Protein AF-A0A183C3D3-F1 (afdb_monomer)

Sequence (83 aa):
MLLQTFRRIIHSPELISELLAKFSIPKQRIVIDFSSPNIAKTFHMGHLRSTVCGDFLQRIYRLAGHEVNFVVCCGEWSSRGGD

pLDDT: mean 74.22, std 12.27, range [40.25, 91.88]

Structure (mmCIF, N/CA/C/O backbone):
data_AF-A0A183C3D3-F1
#
_entry.id   AF-A0A183C3D3-F1
#
loop_
_atom_site.group_PDB
_atom_site.id
_atom_site.type_symbol
_atom_site.label_atom_id
_atom_site.label_alt_id
_atom_site.label_comp_id
_atom_site.label_asym_id
_atom_site.label_entity_id
_atom_site.label_seq_id
_atom_site.pdbx_PDB_ins_code
_atom_site.Cartn_x
_atom_site.Cartn_y
_atom_site.Cartn_z
_atom_site.occupancy
_atom_site.B_iso_or_equiv
_atom_site.auth_seq_id
_atom_site.auth_comp_id
_atom_site.auth_asym_id
_atom_site.auth_atom_id
_atom_site.pdbx_PDB_model_num
ATOM 1 N N . MET A 1 1 ? 10.187 -14.396 24.463 1.00 62.94 1 MET A N 1
ATOM 2 C CA . MET A 1 1 ? 9.031 -13.470 24.481 1.00 62.94 1 MET A CA 1
ATOM 3 C C . MET A 1 1 ? 8.800 -12.807 23.117 1.00 62.94 1 MET A C 1
ATOM 5 O O . MET A 1 1 ? 7.729 -12.991 22.565 1.00 62.94 1 MET A O 1
ATOM 9 N N . LEU A 1 2 ? 9.805 -12.162 22.506 1.00 66.69 2 LEU A N 1
ATOM 10 C CA . LEU A 1 2 ? 9.696 -11.493 21.190 1.00 66.69 2 LEU A CA 1
ATOM 11 C C . LEU A 1 2 ? 9.257 -12.402 20.019 1.00 66.69 2 LEU A C 1
ATOM 13 O O . LEU A 1 2 ? 8.382 -12.030 19.244 1.00 66.69 2 LEU A O 1
ATOM 17 N N . LEU A 1 3 ? 9.805 -13.620 19.928 1.00 71.25 3 LEU A N 1
ATOM 18 C CA . LEU A 1 3 ? 9.441 -14.605 18.893 1.00 71.25 3 LEU A CA 1
ATOM 19 C C . LEU A 1 3 ? 7.986 -15.089 18.996 1.00 71.25 3 LEU A C 1
ATOM 21 O O . LEU A 1 3 ? 7.340 -15.329 17.981 1.00 71.25 3 LEU A O 1
ATOM 25 N N . GLN A 1 4 ? 7.462 -15.208 20.219 1.00 72.75 4 GLN A N 1
ATOM 26 C CA . GLN A 1 4 ? 6.073 -15.610 20.471 1.00 72.75 4 GLN A CA 1
ATOM 27 C C . GLN A 1 4 ? 5.110 -14.502 20.023 1.00 72.75 4 GLN A C 1
ATOM 29 O O . GLN A 1 4 ? 4.116 -14.779 19.357 1.00 72.75 4 GLN A O 1
ATOM 34 N N . THR A 1 5 ? 5.451 -13.240 20.303 1.00 67.06 5 THR A N 1
ATOM 35 C CA . THR A 1 5 ? 4.695 -12.072 19.830 1.00 67.06 5 THR A CA 1
ATOM 36 C C . THR A 1 5 ? 4.705 -11.975 18.306 1.00 67.06 5 THR A C 1
ATOM 38 O O . THR A 1 5 ? 3.648 -11.812 17.705 1.00 67.06 5 THR A O 1
ATOM 41 N N . PHE A 1 6 ? 5.866 -12.153 17.665 1.00 67.81 6 PHE A N 1
ATOM 42 C CA . PHE A 1 6 ? 5.971 -12.155 16.202 1.00 67.81 6 PHE A CA 1
ATOM 43 C C . PHE A 1 6 ? 5.130 -13.261 15.570 1.00 67.81 6 PHE A C 1
ATOM 45 O O . PHE A 1 6 ? 4.367 -13.012 14.642 1.00 67.81 6 PHE A O 1
ATOM 52 N N . ARG A 1 7 ? 5.212 -14.479 16.115 1.00 71.25 7 ARG A N 1
ATOM 53 C CA . ARG A 1 7 ? 4.416 -15.613 15.642 1.00 71.25 7 ARG A CA 1
ATOM 54 C C . ARG A 1 7 ? 2.920 -15.336 15.768 1.00 71.25 7 ARG A C 1
ATOM 56 O O . ARG A 1 7 ? 2.179 -15.667 14.850 1.00 71.25 7 ARG A O 1
ATOM 63 N N . ARG A 1 8 ? 2.494 -14.685 16.853 1.00 72.94 8 A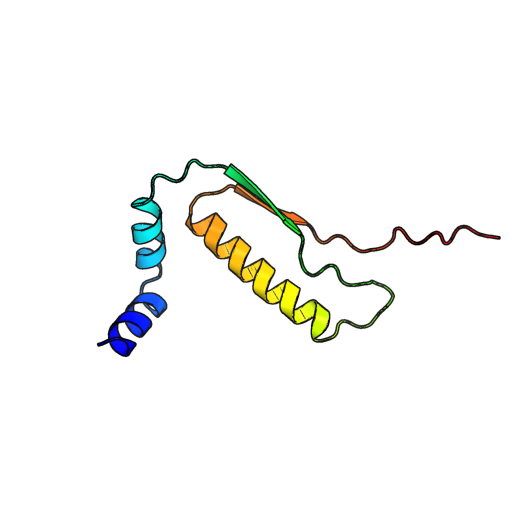RG A N 1
ATOM 64 C CA . ARG A 1 8 ? 1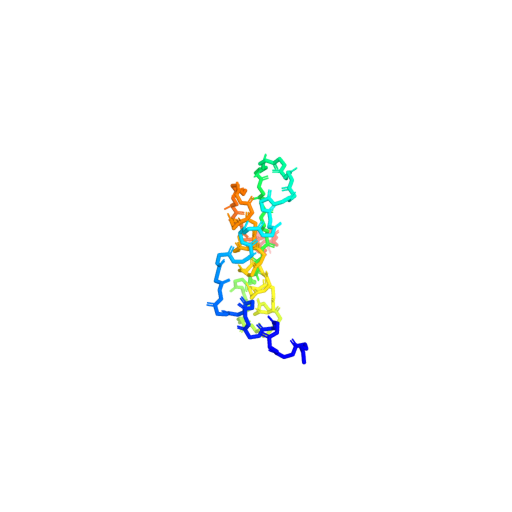.100 -14.286 17.072 1.00 72.94 8 ARG A CA 1
ATOM 65 C C . ARG A 1 8 ? 0.639 -13.206 16.091 1.00 72.94 8 ARG A C 1
ATOM 67 O O . ARG A 1 8 ? -0.460 -13.312 15.577 1.00 72.94 8 ARG A O 1
ATOM 74 N N . ILE A 1 9 ? 1.487 -12.230 15.766 1.00 70.19 9 ILE A N 1
ATOM 75 C CA . ILE A 1 9 ? 1.196 -11.224 14.727 1.00 70.19 9 ILE A CA 1
ATOM 76 C C . ILE A 1 9 ? 1.043 -11.886 13.351 1.00 70.19 9 ILE A C 1
ATOM 78 O O . ILE A 1 9 ? 0.126 -11.553 12.612 1.00 70.19 9 ILE A O 1
ATOM 82 N N . ILE A 1 10 ? 1.913 -12.847 13.018 1.00 72.88 10 ILE A N 1
ATOM 83 C CA . ILE A 1 10 ? 1.881 -13.535 11.715 1.00 72.88 10 ILE A CA 1
ATOM 84 C C . ILE A 1 10 ? 0.631 -14.421 11.573 1.00 72.88 10 ILE A C 1
ATOM 86 O O . ILE A 1 10 ? 0.094 -14.539 10.478 1.00 72.88 10 ILE A O 1
ATOM 90 N N . HIS A 1 11 ? 0.172 -15.053 12.659 1.00 75.81 11 HIS A N 1
ATOM 91 C CA . HIS A 1 11 ? -0.923 -16.035 12.620 1.00 75.81 11 HIS A CA 1
ATOM 92 C C . HIS A 1 11 ? -2.297 -15.472 13.015 1.00 75.81 11 HIS A C 1
ATOM 94 O O . HIS A 1 11 ? -3.281 -16.200 12.931 1.00 75.81 11 HIS A O 1
ATOM 100 N N . SER A 1 12 ? -2.382 -14.212 13.446 1.00 75.69 12 SER A N 1
ATOM 101 C CA . SER A 1 12 ? -3.643 -13.555 13.811 1.00 75.69 12 SER A CA 1
ATOM 102 C C . SER A 1 12 ? -3.852 -12.320 12.931 1.00 75.69 12 SER A C 1
ATOM 104 O O . SER A 1 12 ? -3.454 -11.219 13.327 1.00 75.69 12 SER A O 1
ATOM 106 N N . PRO A 1 13 ? -4.433 -12.476 11.727 1.00 68.06 13 PRO A N 1
ATOM 107 C CA . PRO A 1 13 ? -4.654 -11.361 10.804 1.00 68.06 13 PRO A CA 1
ATOM 108 C C . PRO A 1 13 ? -5.558 -10.263 11.392 1.00 68.06 13 PRO A C 1
ATOM 110 O O . PRO A 1 13 ? -5.463 -9.100 10.999 1.00 68.06 13 PRO A O 1
ATOM 113 N N . GLU A 1 14 ? -6.372 -10.593 12.392 1.00 76.88 14 GLU A N 1
ATOM 114 C CA . GLU A 1 14 ? -7.261 -9.673 13.101 1.00 76.88 14 GLU A CA 1
ATOM 115 C C . GLU A 1 14 ? -6.490 -8.701 14.001 1.00 76.88 14 GLU A C 1
ATOM 117 O O . GLU A 1 14 ? -6.940 -7.580 14.226 1.00 76.88 14 GLU A O 1
ATOM 122 N N . LEU A 1 15 ? -5.303 -9.090 14.480 1.00 77.69 15 LEU A N 1
ATOM 123 C CA . LEU A 1 15 ? -4.526 -8.310 15.446 1.00 77.69 15 LEU A CA 1
ATOM 124 C C . LEU A 1 15 ? -4.055 -6.974 14.857 1.00 77.69 15 LEU A C 1
ATOM 126 O O . LEU A 1 15 ? -4.001 -5.961 15.552 1.00 77.69 15 LEU A O 1
ATOM 130 N N . ILE A 1 16 ? -3.725 -6.968 13.563 1.00 75.00 16 ILE A N 1
ATOM 131 C CA . ILE A 1 16 ? -3.349 -5.752 12.837 1.00 75.00 16 ILE A CA 1
ATOM 132 C C . ILE A 1 16 ? -4.568 -4.839 12.703 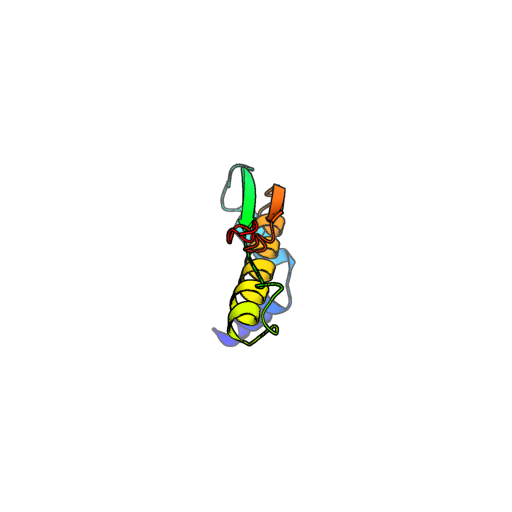1.00 75.00 16 ILE A C 1
ATOM 134 O O . ILE A 1 16 ? -4.466 -3.649 12.983 1.00 75.00 16 ILE A O 1
ATOM 138 N N . SER A 1 17 ? -5.726 -5.395 12.339 1.00 71.94 17 SER A N 1
ATOM 139 C CA . SER A 1 17 ? -6.970 -4.627 12.240 1.00 71.94 17 SER A CA 1
ATOM 140 C C . SER A 1 17 ? -7.376 -4.030 13.589 1.00 71.94 17 SER A C 1
ATOM 142 O O . SER A 1 17 ? -7.780 -2.874 13.647 1.00 71.94 17 SER A O 1
ATOM 144 N N . GLU A 1 18 ? -7.249 -4.790 14.676 1.00 78.81 18 GLU A N 1
ATOM 145 C CA . GLU A 1 18 ? -7.568 -4.338 16.031 1.00 78.81 18 GLU A CA 1
ATOM 146 C C . GLU A 1 18 ? -6.597 -3.247 16.507 1.00 78.81 18 GLU A C 1
ATOM 148 O O . GLU A 1 18 ? -7.017 -2.243 17.085 1.00 78.81 18 GLU A O 1
ATOM 153 N N . LEU A 1 19 ? -5.298 -3.400 16.222 1.00 79.25 19 LEU A N 1
ATOM 154 C CA . LEU A 1 19 ? -4.294 -2.380 16.518 1.00 79.25 19 LEU A CA 1
ATOM 155 C C . LEU A 1 19 ? -4.587 -1.086 15.758 1.00 79.25 19 LEU A C 1
ATOM 157 O O . LEU A 1 19 ? -4.550 -0.015 16.355 1.00 79.25 19 LEU A O 1
ATOM 161 N N . LEU A 1 20 ? -4.895 -1.186 14.464 1.00 75.81 20 LEU A N 1
ATOM 162 C CA . LEU A 1 20 ? -5.212 -0.036 13.623 1.00 75.81 20 LEU A CA 1
ATOM 163 C C . LEU A 1 20 ? -6.514 0.636 14.061 1.00 75.81 20 LEU A C 1
ATOM 165 O O . LEU A 1 20 ? -6.551 1.856 14.104 1.00 75.81 20 LEU A O 1
ATOM 169 N N . ALA A 1 21 ? -7.529 -0.125 14.482 1.00 75.00 21 ALA A N 1
ATOM 170 C CA . ALA A 1 21 ? -8.789 0.418 14.994 1.00 75.00 21 ALA A CA 1
ATOM 171 C C . ALA A 1 21 ? -8.623 1.241 16.285 1.00 75.00 21 ALA A C 1
ATOM 173 O O . ALA A 1 21 ? -9.426 2.137 16.545 1.00 75.00 21 ALA A O 1
ATOM 174 N N . LYS A 1 22 ? -7.584 0.975 17.094 1.00 78.94 22 LYS A N 1
ATOM 175 C CA . LYS A 1 22 ? -7.264 1.806 18.272 1.00 78.94 22 LYS A CA 1
ATOM 176 C C . LYS A 1 22 ? -6.787 3.201 17.894 1.00 78.94 22 LYS A C 1
ATOM 178 O O . LYS A 1 22 ? -6.955 4.134 18.678 1.00 78.94 22 LYS A O 1
ATOM 183 N N . PHE A 1 23 ? -6.191 3.351 16.718 1.00 74.69 23 PHE A N 1
ATOM 184 C CA . PHE A 1 23 ? -5.862 4.652 16.171 1.00 74.69 23 PHE A CA 1
ATOM 185 C C . PHE A 1 23 ? -7.088 5.116 15.383 1.00 74.69 23 PHE A C 1
ATOM 187 O O . PHE A 1 23 ? -7.458 4.517 14.381 1.00 74.69 23 PHE A O 1
ATOM 194 N N . SER A 1 24 ? -7.765 6.167 15.847 1.00 70.25 24 SER A N 1
ATOM 195 C CA . SER A 1 24 ? -8.860 6.777 15.084 1.00 70.25 24 SER A CA 1
ATOM 196 C C . SER A 1 24 ? -8.271 7.482 13.860 1.00 70.25 24 SER A C 1
ATOM 198 O O . SER A 1 24 ? -7.995 8.681 13.882 1.00 70.25 24 SER A O 1
ATOM 200 N N . ILE A 1 25 ? -7.973 6.705 12.819 1.00 75.75 25 ILE A N 1
ATOM 201 C CA . ILE A 1 25 ? -7.407 7.203 11.573 1.00 75.75 25 ILE A CA 1
ATOM 202 C C . ILE A 1 25 ? -8.586 7.613 10.685 1.00 75.75 25 ILE A C 1
ATOM 204 O O . ILE A 1 25 ? -9.421 6.769 10.342 1.00 75.75 25 ILE A O 1
ATOM 208 N N . PRO A 1 26 ? -8.704 8.897 10.309 1.00 82.44 26 PRO A N 1
ATOM 209 C CA . PRO A 1 26 ? -9.745 9.318 9.389 1.00 82.44 26 PRO A CA 1
ATOM 210 C C . PRO A 1 26 ? -9.563 8.604 8.048 1.00 82.44 26 PRO A C 1
ATOM 212 O O . PRO A 1 26 ? -8.456 8.517 7.512 1.00 82.44 26 PRO A O 1
ATOM 215 N N . LYS A 1 27 ? -10.668 8.104 7.487 1.00 86.94 27 LYS A N 1
ATOM 216 C CA . LYS A 1 27 ? -10.652 7.461 6.171 1.00 86.94 27 LYS A CA 1
ATOM 217 C C . LYS A 1 27 ? -10.198 8.467 5.1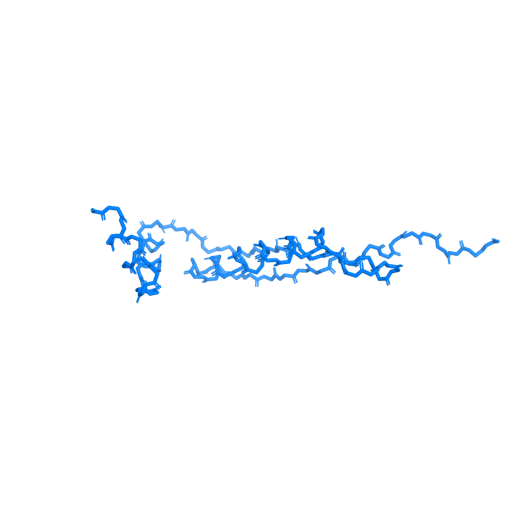19 1.00 86.94 27 LYS A C 1
ATOM 219 O O . LYS A 1 27 ? -10.681 9.595 5.061 1.00 86.94 27 LYS A O 1
ATOM 224 N N . GLN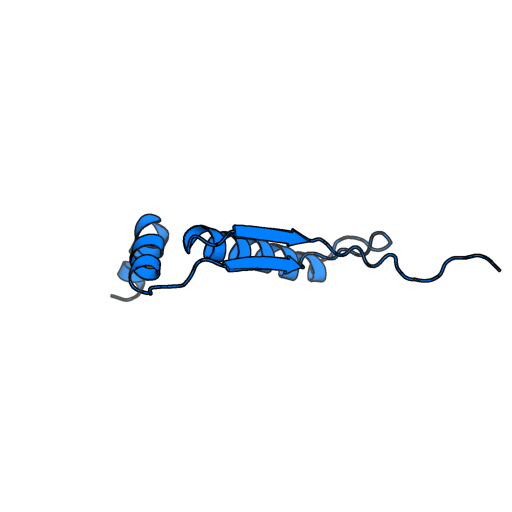 A 1 28 ? -9.277 8.030 4.273 1.00 89.44 28 GLN A N 1
ATOM 225 C CA . GLN A 1 28 ? -8.685 8.840 3.212 1.00 89.44 28 GLN A CA 1
ATOM 226 C C . GLN A 1 28 ? -8.649 8.039 1.916 1.00 89.44 28 GLN A C 1
ATOM 228 O O . GLN A 1 28 ? -8.656 6.806 1.944 1.00 89.44 28 GLN A O 1
ATOM 233 N N . ARG A 1 29 ? -8.594 8.765 0.798 1.00 91.88 29 ARG A N 1
ATOM 234 C CA . ARG A 1 29 ? -8.305 8.206 -0.521 1.00 91.88 29 ARG A CA 1
ATOM 235 C C . ARG A 1 29 ? -6.810 8.297 -0.768 1.00 91.88 29 ARG A C 1
ATOM 237 O O . ARG A 1 29 ? -6.262 9.396 -0.785 1.00 91.88 29 ARG A O 1
ATOM 244 N N . ILE A 1 30 ? -6.171 7.147 -0.924 1.00 90.06 30 ILE A N 1
ATOM 245 C CA . ILE A 1 30 ? -4.724 7.020 -1.076 1.00 90.06 30 ILE A CA 1
ATOM 246 C C . ILE A 1 30 ? -4.436 6.506 -2.481 1.00 90.06 30 ILE A C 1
ATOM 248 O O . ILE A 1 30 ? -5.024 5.519 -2.925 1.00 90.06 30 ILE A O 1
ATOM 252 N N . VAL A 1 31 ? -3.522 7.181 -3.173 1.00 89.69 31 VAL A N 1
ATOM 253 C CA . VAL A 1 31 ? -2.993 6.741 -4.464 1.00 89.69 31 VAL A CA 1
ATOM 254 C C . VAL A 1 31 ? -1.543 6.327 -4.259 1.00 89.69 31 VAL A C 1
ATOM 256 O O . VAL A 1 31 ? -0.751 7.111 -3.741 1.00 89.69 31 VAL A O 1
ATOM 259 N N . ILE A 1 32 ? -1.205 5.094 -4.637 1.00 86.38 32 ILE A N 1
ATOM 260 C CA . ILE A 1 32 ? 0.158 4.558 -4.533 1.00 86.38 32 ILE A CA 1
ATOM 261 C C . ILE A 1 32 ? 0.681 4.286 -5.945 1.00 86.38 32 ILE A C 1
ATOM 263 O O . ILE A 1 32 ? 0.118 3.453 -6.652 1.00 86.38 32 ILE A O 1
ATOM 267 N N . ASP A 1 33 ? 1.752 4.973 -6.343 1.00 83.25 33 ASP A N 1
ATOM 268 C CA . ASP A 1 33 ? 2.481 4.685 -7.584 1.00 83.25 33 ASP A CA 1
ATOM 269 C C . ASP A 1 33 ? 3.657 3.755 -7.284 1.00 83.25 33 ASP A C 1
ATOM 271 O O . ASP A 1 33 ? 4.497 4.049 -6.427 1.00 83.25 33 ASP A O 1
ATOM 275 N N . PHE A 1 34 ? 3.685 2.596 -7.935 1.00 79.25 34 PHE A N 1
ATOM 276 C CA . PHE A 1 34 ? 4.745 1.613 -7.753 1.00 79.25 34 PHE A CA 1
ATOM 277 C C . PHE A 1 34 ? 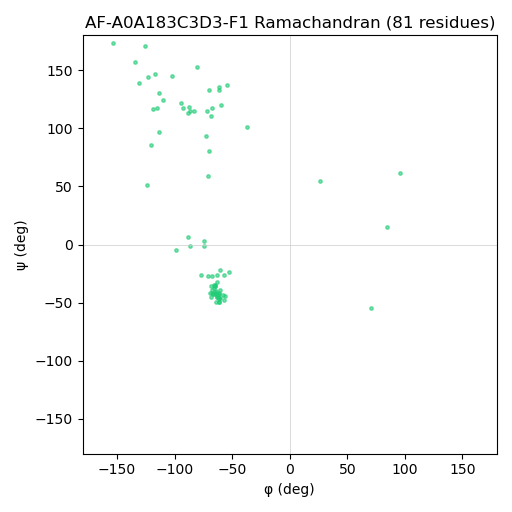4.921 0.729 -8.991 1.00 79.25 34 PHE A C 1
ATOM 279 O O . PHE A 1 34 ? 4.147 0.779 -9.942 1.00 79.25 34 PHE A O 1
ATOM 286 N N . SER A 1 35 ? 5.953 -0.121 -8.975 1.00 69.31 35 SER A N 1
ATOM 287 C CA . SER A 1 35 ? 6.408 -0.950 -10.101 1.00 69.31 35 SER A CA 1
ATOM 288 C C . SER A 1 35 ? 7.063 -0.159 -11.237 1.00 69.31 35 SER A C 1
ATOM 290 O O . SER A 1 35 ? 8.208 -0.468 -11.568 1.00 69.31 35 SER A O 1
ATOM 292 N N . SER A 1 36 ? 6.370 0.849 -11.786 1.00 66.19 36 SER A N 1
ATOM 293 C CA . SER A 1 36 ? 6.780 1.734 -12.897 1.00 66.19 36 SER A CA 1
ATOM 294 C C . SER A 1 36 ? 7.794 1.090 -13.863 1.00 66.19 36 SER A C 1
ATOM 296 O O . SER A 1 36 ? 8.898 1.617 -14.045 1.00 66.19 36 SER A O 1
ATOM 298 N N . PRO A 1 37 ? 7.488 -0.090 -14.440 1.00 60.03 37 PRO A N 1
ATOM 299 C CA . PRO A 1 37 ? 8.433 -0.786 -15.288 1.00 60.03 37 PRO A CA 1
ATOM 300 C C . PRO A 1 37 ? 8.593 -0.002 -16.589 1.00 60.03 37 PRO A C 1
ATOM 302 O O . PRO A 1 37 ? 7.625 0.414 -17.220 1.00 60.03 37 PRO A O 1
ATOM 305 N N . ASN A 1 38 ? 9.833 0.209 -17.008 1.00 62.12 38 ASN A N 1
ATOM 306 C CA . ASN A 1 38 ? 10.103 0.764 -18.325 1.00 62.12 38 ASN A CA 1
ATOM 307 C C . ASN A 1 38 ? 9.787 -0.304 -19.390 1.00 62.12 38 ASN A C 1
ATOM 309 O O . ASN A 1 38 ? 10.478 -1.318 -19.435 1.00 62.12 38 ASN A O 1
ATOM 313 N N . ILE A 1 39 ? 8.785 -0.075 -20.248 1.00 54.47 39 ILE A N 1
ATOM 314 C CA . ILE A 1 39 ? 8.342 -1.016 -21.303 1.00 54.47 39 ILE A CA 1
ATOM 315 C C . ILE A 1 39 ? 9.479 -1.392 -22.273 1.00 54.47 39 ILE A C 1
ATOM 317 O O . ILE A 1 39 ? 9.496 -2.495 -22.814 1.00 54.47 39 ILE A O 1
ATOM 321 N N . ALA A 1 40 ? 10.483 -0.527 -22.438 1.00 55.38 40 ALA A N 1
ATOM 322 C CA . ALA A 1 40 ? 11.642 -0.772 -23.293 1.00 55.38 40 ALA A CA 1
ATOM 323 C C . ALA A 1 40 ? 12.790 -1.536 -22.599 1.00 55.38 40 ALA A C 1
ATOM 325 O O . ALA A 1 40 ? 13.820 -1.784 -23.229 1.00 55.38 40 ALA A O 1
ATOM 326 N N . LYS A 1 41 ? 12.667 -1.892 -21.310 1.00 55.22 41 LYS A N 1
ATOM 327 C CA . LYS A 1 41 ? 13.703 -2.621 -20.558 1.00 55.22 41 LYS A CA 1
ATOM 328 C C . LYS A 1 41 ? 13.127 -3.824 -19.820 1.00 55.22 41 LYS A C 1
ATOM 330 O O . LYS A 1 41 ? 12.091 -3.744 -19.172 1.00 55.22 41 LYS A O 1
ATOM 335 N N . THR A 1 42 ? 13.863 -4.933 -19.836 1.00 61.34 42 THR A N 1
ATOM 336 C CA . THR A 1 42 ? 13.492 -6.153 -19.112 1.00 61.34 42 THR A CA 1
ATOM 337 C C . THR A 1 42 ? 13.258 -5.865 -17.627 1.00 61.34 42 THR A C 1
ATOM 339 O O . THR A 1 42 ? 14.021 -5.136 -16.976 1.00 61.34 42 THR A O 1
ATOM 342 N N .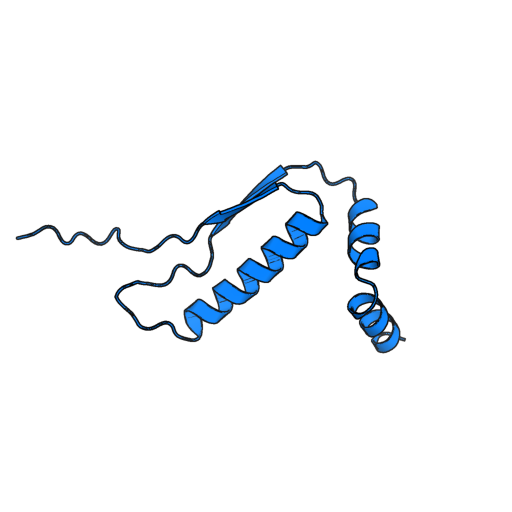 PHE A 1 43 ? 12.196 -6.456 -17.079 1.00 66.88 43 PHE A N 1
ATOM 343 C CA . PHE A 1 43 ? 11.908 -6.386 -15.655 1.00 66.88 43 PHE A CA 1
ATOM 344 C C . PHE A 1 43 ? 13.080 -6.992 -14.872 1.00 66.88 43 PHE A C 1
ATOM 346 O O . PHE A 1 43 ? 13.440 -8.150 -15.069 1.00 66.88 43 PHE A O 1
ATOM 353 N N . HIS A 1 44 ? 13.709 -6.196 -14.013 1.00 69.38 44 HIS A N 1
ATOM 354 C CA . HIS A 1 44 ? 14.872 -6.598 -13.225 1.00 69.38 44 HIS A CA 1
ATOM 355 C C . HIS A 1 44 ? 14.607 -6.334 -11.740 1.00 69.38 44 HIS A C 1
ATOM 357 O O . HIS A 1 44 ? 13.627 -5.677 -11.379 1.00 69.38 44 HIS A O 1
ATOM 363 N N . MET A 1 45 ? 15.491 -6.821 -10.862 1.00 65.75 45 MET A N 1
ATOM 364 C CA . MET A 1 45 ? 15.329 -6.723 -9.401 1.00 65.75 45 MET A CA 1
ATOM 365 C C . MET A 1 45 ? 15.065 -5.292 -8.892 1.00 65.75 45 MET A C 1
ATOM 367 O O . MET A 1 45 ? 14.442 -5.122 -7.846 1.00 65.75 45 MET A O 1
ATOM 371 N N . GLY A 1 46 ? 15.473 -4.264 -9.643 1.00 67.12 46 GLY A N 1
ATOM 372 C CA . GLY A 1 46 ? 15.136 -2.865 -9.371 1.00 67.12 46 GLY A CA 1
ATOM 373 C C . GLY A 1 46 ? 13.626 -2.605 -9.312 1.00 67.12 46 GLY A C 1
ATOM 374 O O . GLY A 1 46 ? 13.159 -2.026 -8.333 1.00 67.12 46 GLY A O 1
ATOM 375 N N . HIS A 1 47 ? 12.866 -3.104 -10.293 1.00 69.88 47 HIS A N 1
ATOM 376 C CA . HIS A 1 47 ? 11.403 -2.977 -10.351 1.00 69.88 47 HIS A CA 1
ATOM 377 C C . HIS A 1 47 ? 10.687 -3.956 -9.403 1.00 69.88 47 HIS A C 1
ATOM 379 O O . HIS A 1 47 ? 9.594 -3.674 -8.913 1.00 69.88 47 HIS A O 1
ATOM 385 N N . LEU A 1 48 ? 11.307 -5.099 -9.082 1.00 76.25 48 LEU A N 1
ATOM 386 C CA . LEU A 1 48 ? 10.734 -6.065 -8.137 1.00 76.25 48 LEU A CA 1
ATOM 387 C C . LEU A 1 48 ? 10.612 -5.473 -6.725 1.00 76.25 48 LEU A C 1
ATOM 389 O O . LEU A 1 48 ? 9.596 -5.673 -6.063 1.00 76.25 48 LEU A O 1
ATOM 393 N N . ARG A 1 49 ? 11.611 -4.697 -6.279 1.00 80.38 49 ARG A N 1
ATOM 394 C CA . ARG A 1 49 ? 11.584 -4.055 -4.952 1.00 80.38 49 ARG A CA 1
ATOM 395 C C . ARG A 1 49 ? 10.419 -3.080 -4.805 1.00 80.38 49 ARG A C 1
ATOM 397 O O . ARG A 1 49 ? 9.691 -3.162 -3.822 1.00 80.38 49 ARG A O 1
ATOM 404 N N . SER A 1 50 ? 10.226 -2.180 -5.772 1.00 78.00 50 SER A N 1
ATOM 405 C CA . SER A 1 50 ? 9.107 -1.229 -5.730 1.00 78.00 50 SER A CA 1
ATOM 406 C C . SER A 1 50 ? 7.763 -1.951 -5.823 1.00 78.00 50 SER A C 1
ATOM 408 O O . SER A 1 50 ? 6.824 -1.565 -5.138 1.00 78.00 50 SER A O 1
ATOM 410 N N . THR A 1 51 ? 7.692 -3.040 -6.593 1.00 83.50 51 THR A N 1
ATOM 411 C CA . THR A 1 51 ? 6.481 -3.862 -6.723 1.00 83.50 51 THR A CA 1
ATOM 412 C C . THR A 1 51 ? 6.085 -4.525 -5.402 1.00 83.50 51 THR A C 1
ATOM 414 O O . THR A 1 51 ? 4.942 -4.394 -4.974 1.00 83.50 51 THR A O 1
ATOM 417 N N . VAL A 1 52 ? 7.026 -5.180 -4.716 1.00 85.81 52 VAL A N 1
ATOM 418 C CA . VAL A 1 52 ? 6.758 -5.847 -3.428 1.00 85.81 52 VAL A CA 1
ATOM 419 C C . VAL A 1 52 ? 6.422 -4.834 -2.330 1.00 85.81 52 VAL A C 1
ATOM 421 O O . VAL A 1 52 ? 5.475 -5.040 -1.573 1.00 85.81 52 VAL A O 1
ATOM 424 N N . CYS A 1 53 ? 7.152 -3.716 -2.252 1.00 86.12 53 CYS A N 1
ATOM 425 C CA . CYS A 1 53 ? 6.854 -2.663 -1.279 1.00 86.12 53 CYS A CA 1
ATOM 426 C C . CYS A 1 53 ? 5.489 -2.009 -1.536 1.00 86.12 53 CYS A C 1
ATOM 428 O O . CYS A 1 53 ? 4.749 -1.751 -0.589 1.00 86.12 53 CYS A O 1
ATOM 430 N N . GLY A 1 54 ? 5.141 -1.762 -2.800 1.00 87.56 54 GLY A N 1
ATOM 431 C CA . GLY A 1 54 ? 3.852 -1.190 -3.179 1.00 87.56 54 GLY A CA 1
ATOM 432 C C . GLY A 1 54 ? 2.671 -2.089 -2.817 1.00 87.56 54 GLY A C 1
ATOM 433 O O . GLY A 1 54 ? 1.711 -1.614 -2.209 1.00 87.56 54 GLY A O 1
ATOM 434 N N . ASP A 1 55 ? 2.775 -3.394 -3.095 1.00 87.25 55 ASP A N 1
ATOM 435 C CA . ASP A 1 55 ? 1.755 -4.379 -2.706 1.00 87.25 55 ASP A CA 1
ATOM 436 C C . ASP A 1 55 ? 1.588 -4.450 -1.179 1.00 87.25 55 ASP A C 1
ATOM 438 O O . ASP A 1 55 ? 0.470 -4.435 -0.659 1.00 87.25 55 ASP A O 1
ATOM 442 N N . PHE A 1 56 ? 2.699 -4.443 -0.436 1.00 89.62 56 PHE A N 1
ATOM 443 C CA . PHE A 1 56 ? 2.668 -4.439 1.026 1.00 89.62 56 PHE A CA 1
ATOM 444 C C . PHE A 1 56 ? 1.972 -3.193 1.598 1.00 89.62 56 PHE A C 1
ATOM 446 O O . PHE A 1 56 ? 1.094 -3.313 2.456 1.00 89.62 56 PHE A O 1
ATOM 453 N N . LEU A 1 57 ? 2.308 -2.000 1.095 1.00 87.94 57 LEU A N 1
ATOM 454 C CA . LEU A 1 57 ? 1.683 -0.747 1.528 1.00 87.94 57 LEU A CA 1
ATOM 455 C C . LEU A 1 57 ? 0.190 -0.711 1.189 1.00 87.94 57 LEU A C 1
ATOM 457 O O . LEU A 1 57 ? -0.620 -0.338 2.038 1.00 87.94 57 LEU A O 1
ATOM 461 N N . GLN A 1 58 ? -0.194 -1.153 -0.012 1.00 90.38 58 GLN A N 1
ATOM 462 C CA . GLN A 1 58 ? -1.600 -1.233 -0.407 1.00 90.38 58 GLN A CA 1
ATOM 463 C C . GLN A 1 58 ? -2.409 -2.095 0.569 1.00 90.38 58 GLN A C 1
ATOM 465 O O . GLN A 1 58 ? -3.501 -1.697 0.982 1.00 90.38 58 GLN A O 1
ATOM 470 N N . ARG A 1 59 ? -1.877 -3.258 0.964 1.00 87.88 59 ARG A N 1
ATOM 471 C CA . ARG A 1 59 ? -2.537 -4.152 1.926 1.00 87.88 59 ARG A CA 1
ATOM 472 C C . ARG A 1 59 ? -2.706 -3.492 3.289 1.00 87.88 59 ARG A C 1
ATOM 474 O O . ARG A 1 59 ? -3.798 -3.558 3.844 1.00 87.88 59 ARG A O 1
ATOM 481 N N . ILE A 1 60 ? -1.676 -2.815 3.802 1.00 87.31 60 ILE A N 1
ATOM 482 C CA . ILE A 1 60 ? -1.752 -2.117 5.096 1.00 87.31 60 ILE A CA 1
ATOM 483 C C . ILE A 1 60 ? -2.821 -1.026 5.070 1.00 87.31 60 ILE A C 1
ATOM 485 O O . ILE A 1 60 ? -3.671 -0.983 5.956 1.00 87.31 60 ILE A O 1
ATOM 489 N N . TYR A 1 61 ? -2.814 -0.160 4.056 1.00 87.50 61 TYR A N 1
ATOM 490 C CA . TYR A 1 61 ? -3.769 0.946 3.995 1.00 87.50 61 TYR A CA 1
ATOM 491 C C . TYR A 1 61 ? -5.213 0.462 3.818 1.00 87.50 61 TYR A C 1
ATOM 493 O O . TYR A 1 61 ? -6.127 1.030 4.414 1.00 87.50 61 TYR A O 1
ATOM 501 N N . ARG A 1 62 ? -5.431 -0.630 3.075 1.00 87.25 62 ARG A N 1
ATOM 502 C CA . ARG A 1 6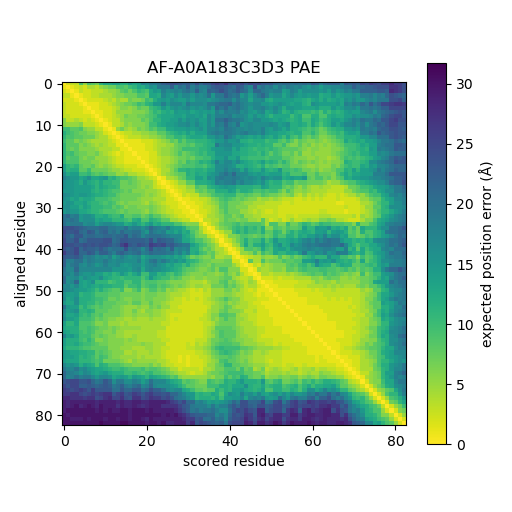2 ? -6.754 -1.267 2.992 1.00 87.25 62 ARG A CA 1
ATOM 503 C C . ARG A 1 62 ? -7.192 -1.863 4.328 1.00 87.25 62 ARG A C 1
ATOM 505 O O . ARG A 1 62 ? -8.340 -1.675 4.714 1.00 87.25 62 ARG A O 1
ATOM 512 N N . LEU A 1 63 ? -6.288 -2.527 5.054 1.00 84.88 63 LEU A N 1
ATOM 513 C CA . LEU A 1 63 ? -6.563 -3.049 6.401 1.00 84.88 63 LEU A CA 1
ATOM 514 C C . LEU A 1 63 ? -6.867 -1.932 7.410 1.00 84.88 63 LEU A C 1
ATOM 516 O O . LEU A 1 63 ? -7.689 -2.122 8.299 1.00 84.88 63 LEU A O 1
ATOM 520 N N . ALA A 1 64 ? -6.263 -0.755 7.243 1.00 84.50 64 ALA A N 1
ATOM 521 C CA . ALA A 1 64 ? -6.583 0.447 8.013 1.00 84.50 64 ALA A CA 1
ATOM 522 C C . ALA A 1 64 ? -7.918 1.112 7.600 1.00 84.50 64 ALA A C 1
ATOM 524 O O . ALA A 1 64 ? -8.321 2.105 8.199 1.00 84.50 64 ALA A O 1
ATOM 525 N N . GLY A 1 65 ? -8.628 0.579 6.598 1.00 85.12 65 GLY A N 1
ATOM 526 C CA . GLY A 1 65 ? -9.942 1.067 6.175 1.00 85.12 65 GLY A CA 1
ATOM 527 C C . GLY A 1 65 ? -9.913 2.240 5.190 1.00 85.12 65 GLY A C 1
ATOM 528 O O . GLY A 1 65 ? -10.945 2.892 5.003 1.00 85.12 65 GLY A O 1
ATOM 529 N N . HIS A 1 66 ? -8.765 2.515 4.562 1.00 89.38 66 HIS A N 1
ATOM 530 C CA . HIS A 1 66 ? -8.642 3.518 3.504 1.00 89.38 66 HIS A CA 1
ATOM 531 C C . HIS A 1 66 ? -9.114 2.983 2.149 1.00 89.38 66 HIS A C 1
ATOM 533 O O . HIS A 1 66 ? -9.011 1.79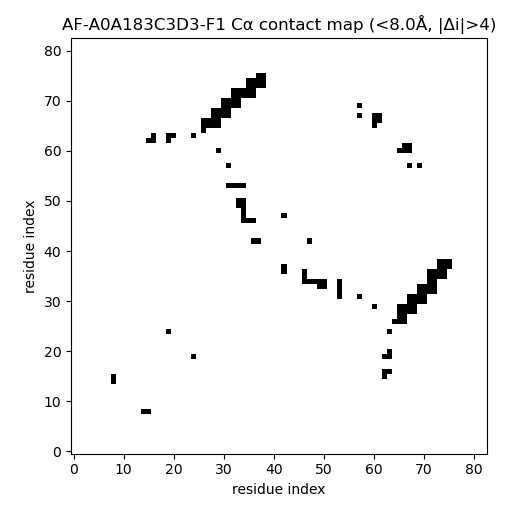2 1.846 1.00 89.38 66 HIS A O 1
ATOM 539 N N . GLU A 1 67 ? -9.570 3.896 1.294 1.00 91.31 67 GLU A N 1
ATOM 540 C CA . GLU A 1 67 ? -9.787 3.612 -0.122 1.00 91.31 67 GLU A CA 1
ATOM 541 C C . GLU A 1 67 ? -8.443 3.769 -0.842 1.00 91.31 67 GLU A C 1
ATOM 543 O O . GLU A 1 67 ? -7.870 4.859 -0.868 1.00 91.31 67 GLU A O 1
ATOM 548 N N . VAL A 1 68 ? -7.912 2.673 -1.387 1.00 91.00 68 VAL A N 1
ATOM 549 C CA . VAL A 1 68 ? -6.573 2.651 -1.989 1.00 91.00 68 VAL A CA 1
ATOM 550 C C . VAL A 1 68 ? -6.655 2.293 -3.463 1.00 91.00 68 VAL A C 1
ATOM 552 O O . VAL A 1 68 ? -6.999 1.156 -3.811 1.00 91.00 68 VAL A O 1
ATOM 555 N N . ASN A 1 69 ? -6.247 3.244 -4.299 1.00 89.31 69 ASN A N 1
ATOM 556 C CA . ASN A 1 69 ? -6.012 3.058 -5.724 1.00 89.31 69 ASN A CA 1
ATOM 557 C C . ASN A 1 69 ? -4.505 2.947 -5.973 1.00 89.31 69 ASN A C 1
ATOM 559 O O . ASN A 1 69 ? -3.704 3.589 -5.292 1.00 89.31 69 ASN A O 1
ATOM 563 N N . PHE A 1 70 ? -4.106 2.126 -6.939 1.00 83.25 70 PHE A N 1
ATOM 564 C CA . PHE A 1 70 ? -2.715 2.066 -7.371 1.00 83.25 70 PHE A CA 1
ATOM 565 C C . PHE A 1 70 ? -2.597 2.495 -8.821 1.00 83.25 70 PHE A C 1
ATOM 567 O O . PHE A 1 70 ? -3.502 2.263 -9.623 1.00 83.25 70 PHE A O 1
ATOM 574 N N . VAL A 1 71 ? -1.475 3.125 -9.131 1.00 79.62 71 VAL A N 1
ATOM 575 C CA . VAL A 1 71 ? -1.111 3.519 -10.485 1.00 79.62 71 VAL A CA 1
ATOM 576 C C . VAL A 1 71 ? 0.232 2.876 -10.788 1.00 79.62 71 VAL A C 1
ATOM 578 O O . VAL A 1 71 ? 1.068 2.705 -9.906 1.00 79.62 71 VAL A O 1
ATOM 581 N N . VAL A 1 72 ? 0.407 2.469 -12.037 1.00 75.38 72 VAL A N 1
ATOM 582 C CA . VAL A 1 72 ? 1.705 2.063 -12.559 1.00 75.38 72 VAL A CA 1
ATOM 583 C C . VAL A 1 72 ? 2.060 3.102 -13.603 1.00 75.38 72 VAL A C 1
ATOM 585 O O . VAL A 1 72 ? 1.572 3.037 -14.731 1.00 75.38 72 VAL A O 1
ATOM 588 N N . CYS A 1 73 ? 2.853 4.102 -13.224 1.00 67.50 73 CYS A N 1
ATOM 589 C CA . CYS A 1 73 ? 3.292 5.106 -14.183 1.00 67.50 73 CYS A CA 1
ATOM 590 C C . CYS A 1 73 ? 4.339 4.474 -15.118 1.00 67.50 73 CYS A C 1
ATOM 592 O O . CYS A 1 73 ? 5.522 4.383 -14.786 1.00 67.50 73 CYS A O 1
ATOM 594 N N . CYS A 1 74 ? 3.906 3.953 -16.269 1.00 61.34 74 CYS A N 1
ATOM 595 C CA . CYS A 1 74 ? 4.822 3.550 -17.333 1.00 61.34 74 CYS A CA 1
ATOM 596 C C . CYS A 1 74 ? 5.482 4.812 -17.890 1.00 61.34 74 CYS A C 1
ATOM 598 O O . CYS A 1 74 ? 4.801 5.698 -18.399 1.00 61.34 74 CYS A O 1
ATOM 600 N N . GLY A 1 75 ? 6.804 4.919 -17.758 1.00 58.03 75 GLY A N 1
ATOM 601 C CA . GLY A 1 75 ? 7.581 6.089 -18.171 1.00 58.03 75 GLY A CA 1
ATOM 602 C C . GLY A 1 75 ? 7.692 6.259 -19.692 1.00 58.03 75 GLY A C 1
ATOM 603 O O . GLY A 1 75 ? 8.801 6.266 -20.214 1.00 58.03 75 GLY A O 1
ATOM 604 N N . GLU A 1 76 ? 6.569 6.390 -20.400 1.00 55.72 76 GLU A N 1
ATOM 605 C CA . GLU A 1 76 ? 6.503 6.536 -21.863 1.00 55.72 76 GLU A CA 1
ATOM 606 C C . GLU A 1 76 ? 6.581 7.993 -22.356 1.00 55.72 76 GLU A C 1
ATOM 608 O O . GLU A 1 76 ? 6.479 8.247 -23.550 1.00 55.72 76 GLU A O 1
ATOM 613 N N . TRP A 1 77 ? 6.835 8.973 -21.481 1.00 57.31 77 TRP A N 1
ATOM 614 C CA . TRP A 1 77 ? 6.931 10.386 -21.894 1.00 57.31 77 TRP A CA 1
ATOM 615 C C . TRP A 1 77 ? 8.240 10.746 -22.643 1.00 57.31 77 TRP A C 1
ATOM 617 O O . TRP A 1 77 ? 8.454 11.896 -23.019 1.00 57.31 77 TRP A O 1
ATOM 627 N N . SER A 1 78 ? 9.156 9.816 -22.932 1.00 46.56 78 SER A N 1
ATOM 628 C CA . SER A 1 78 ? 10.287 10.167 -23.807 1.00 46.56 78 SER A CA 1
ATOM 629 C C . SER A 1 78 ? 9.802 10.412 -25.241 1.00 46.56 78 SER A C 1
ATOM 631 O O . SER A 1 78 ? 9.432 9.467 -25.934 1.00 46.56 78 SER A O 1
ATOM 633 N N . SER A 1 79 ? 9.858 11.674 -25.674 1.00 50.25 79 SER A N 1
ATOM 634 C CA . SER A 1 79 ? 9.741 12.140 -27.060 1.00 50.25 79 SER A CA 1
ATOM 635 C C . SER A 1 79 ? 10.406 11.185 -28.059 1.00 50.25 79 SER A C 1
ATOM 637 O O . SER A 1 79 ? 11.623 11.191 -28.237 1.00 50.25 79 SER A O 1
ATOM 639 N N . ARG A 1 80 ? 9.590 10.371 -28.727 1.00 52.84 80 ARG A N 1
ATOM 640 C CA . ARG A 1 80 ? 9.892 9.752 -30.022 1.00 52.84 80 ARG A CA 1
ATOM 641 C C . ARG A 1 80 ? 8.792 10.129 -31.021 1.00 52.84 80 ARG A C 1
ATOM 643 O O . ARG A 1 80 ? 8.202 9.270 -31.659 1.00 52.84 80 ARG A O 1
ATOM 650 N N . GLY A 1 81 ? 8.494 11.423 -31.123 1.00 54.75 81 GLY A N 1
ATOM 651 C CA . GLY A 1 81 ? 8.340 12.029 -32.447 1.00 54.75 81 GLY A CA 1
ATOM 652 C C . GLY A 1 81 ? 9.760 12.440 -32.826 1.00 54.75 81 GLY A C 1
ATOM 653 O O . GLY A 1 81 ? 10.411 13.109 -32.036 1.00 54.75 81 GLY A O 1
ATOM 654 N N . GLY A 1 82 ? 10.388 11.879 -33.847 1.00 51.66 82 GLY A N 1
ATOM 655 C CA . GLY A 1 82 ? 9.864 11.839 -35.198 1.00 51.66 82 GLY A CA 1
ATOM 656 C C . GLY A 1 82 ? 10.487 13.013 -35.938 1.00 51.66 82 GLY A C 1
ATOM 657 O O . GLY A 1 82 ? 9.742 13.898 -36.315 1.00 51.66 82 GLY A O 1
ATOM 658 N N . ASP A 1 83 ? 11.820 12.992 -36.045 1.00 40.25 83 ASP A N 1
ATOM 659 C CA . ASP A 1 83 ? 12.673 13.740 -36.976 1.00 40.25 83 ASP A CA 1
ATOM 660 C C . ASP A 1 83 ? 13.866 12.830 -37.319 1.00 40.25 83 ASP A C 1
ATOM 662 O O . ASP A 1 83 ? 14.446 12.245 -36.367 1.00 40.25 83 ASP A O 1
#

Foldseek 3Di:
DVVVVVVCVVPPVVVLLVVLVVPPDPAEEEEAEALLDAPVDDDDVVSVVRVVVRVVVQVSSVSSVYRYDYDRNNPPPPDPDDD

Solvent-accessible surface area (backbone atoms only — not comparable to full-atom values): 5071 Å² total; per-residue (Å²): 111,71,68,60,54,51,52,47,57,74,73,32,76,60,56,58,40,55,57,42,63,72,48,89,64,80,74,48,82,45,78,47,76,35,35,45,56,47,90,92,50,83,93,45,73,76,37,50,51,39,37,55,53,40,54,53,50,52,53,52,44,42,60,62,60,30,51,71,49,75,44,62,62,58,74,70,81,70,83,79,76,85,128

Secondary structure (DSSP, 8-state):
-HHHHHHHHHH-HHHHHHHHHHS-PPP-EEEEE-----TTS---HHHHHHHHHHHHHHHHHHHTT-EEEEE------S-----

Nearest PDB structures (foldseek):
  4oby-assembly1_A  TM=7.803E-01  e=6.338E-03  Escherichia coli K-12
  6is8-assembly1_B  TM=5.426E-01  e=1.352E-01  Zea mays
  6jrf-assembly1_A  TM=5.216E-01  e=5.469E-01  Zea mays

InterPro domains:
  IPR001278 Arginine-tRNA ligase [PR01038] (29-44)
  IPR001278 Arginine-tRNA ligase [PR01038] (44-60)
  IPR001278 Arginine-tRNA ligase [PTHR11956] (24-78)
  IPR001412 Aminoacyl-tRNA synthetase, class I, conserved site [PS00178] (37-48)
  IPR014729 Rossmann-like alpha/beta/alpha sandwich fold [G3DSA:3.40.50.620] (26-82)
  IPR035684 Arginyl-tRNA synthetase, catalytic core domain [PF00750] (22-79)

Radius of gyration: 18.23 Å; Cα contacts (8 Å, |Δi|>4): 80; chains: 1; bounding box: 26×30×62 Å

Mean predicted aligned error: 10.96 Å

Organism: Globodera pallida (NCBI:txid36090)